Protein AF-T1CF11-F1 (afdb_monomer)

Sequence (143 aa):
MQYLKLYKTSPKNGLAIFCGNISNEQSKPDVELFSMEPPEPIKVNIYRCDSTFLLEPIERMMETTDKYGIVIMDGSDATVGVLAGSQFIVDKKLRSFAHQKVHKGGQSAARYDRAREESIDDYYKAVAEAINDLFIKHEFKLK

Structure (mmCIF, N/CA/C/O backbone):
data_AF-T1CF11-F1
#
_entry.id   AF-T1CF11-F1
#
loop_
_atom_site.group_PDB
_atom_site.id
_atom_site.type_symbol
_atom_site.label_atom_id
_atom_site.label_alt_id
_atom_site.label_comp_id
_atom_site.label_asym_id
_atom_site.label_entity_id
_atom_site.label_seq_id
_atom_site.pdbx_PDB_ins_code
_atom_site.Cartn_x
_atom_site.Cartn_y
_atom_site.Cartn_z
_atom_site.occupancy
_atom_site.B_iso_or_equiv
_atom_site.auth_seq_id
_atom_site.auth_comp_id
_atom_site.auth_asym_id
_atom_site.auth_atom_id
_atom_site.pdbx_PDB_model_num
ATOM 1 N N . MET A 1 1 ? -18.858 12.781 27.966 1.00 52.09 1 MET A N 1
ATOM 2 C CA . MET A 1 1 ? -17.964 13.810 27.366 1.00 52.09 1 MET A CA 1
ATOM 3 C C . MET A 1 1 ? -16.633 14.026 28.104 1.00 52.09 1 MET A C 1
ATOM 5 O O . MET A 1 1 ? -15.812 14.790 27.614 1.00 52.09 1 MET A O 1
ATOM 9 N N . GLN A 1 2 ? -16.363 13.380 29.247 1.00 69.31 2 GLN A N 1
ATOM 10 C CA . GLN A 1 2 ? -15.106 13.591 29.989 1.00 69.31 2 GLN A CA 1
ATOM 11 C C . GLN A 1 2 ? -13.944 12.717 29.478 1.00 69.31 2 GLN A C 1
ATOM 13 O O . GLN A 1 2 ? -12.797 13.134 29.559 1.00 69.31 2 GLN A O 1
ATOM 18 N N . TYR A 1 3 ? -14.248 11.565 28.873 1.00 74.50 3 TYR A N 1
ATOM 19 C CA . TYR A 1 3 ? -13.261 10.582 28.414 1.00 74.50 3 TYR A CA 1
ATOM 20 C C . TYR A 1 3 ? -12.299 11.101 27.333 1.00 74.50 3 TYR A C 1
ATOM 22 O O . TYR A 1 3 ? -11.091 10.942 27.448 1.00 74.50 3 TYR A O 1
ATOM 30 N N . LEU A 1 4 ? -12.805 11.821 26.325 1.00 77.62 4 LEU A N 1
ATOM 31 C CA . LEU A 1 4 ? -11.964 12.415 25.276 1.00 77.62 4 LEU A CA 1
ATOM 32 C C . LEU A 1 4 ? -10.962 13.447 25.816 1.00 77.62 4 LEU A C 1
ATOM 34 O O . LEU A 1 4 ? -9.955 13.699 25.167 1.00 77.62 4 LEU A O 1
ATOM 38 N N . LYS A 1 5 ? -11.184 14.006 27.017 1.00 78.94 5 LYS A N 1
ATOM 39 C CA . LYS A 1 5 ? -10.220 14.919 27.656 1.00 78.94 5 LYS A CA 1
ATOM 40 C C . LYS A 1 5 ? -8.925 14.214 28.075 1.00 78.94 5 LYS A C 1
ATOM 42 O O . LYS A 1 5 ? -7.935 14.897 28.323 1.00 78.94 5 LYS A O 1
ATOM 47 N N . LEU A 1 6 ? -8.925 12.880 28.156 1.00 81.19 6 LEU A N 1
ATOM 48 C CA . LEU A 1 6 ? -7.718 12.080 28.386 1.00 81.19 6 LEU A CA 1
ATOM 49 C C . LEU A 1 6 ? -6.775 12.124 27.172 1.00 81.19 6 LEU A C 1
ATOM 51 O O . LEU A 1 6 ? -5.561 12.019 27.336 1.00 81.19 6 LEU A O 1
ATOM 55 N N . TYR A 1 7 ? -7.312 12.357 25.971 1.00 81.00 7 TYR A N 1
ATOM 56 C CA . TYR A 1 7 ? -6.545 12.468 24.733 1.00 81.00 7 TYR A CA 1
ATOM 57 C C . TYR A 1 7 ? -6.331 13.941 24.375 1.00 81.00 7 TYR A C 1
ATOM 59 O O . TYR A 1 7 ? -7.199 14.596 23.803 1.00 81.00 7 TYR A O 1
ATOM 67 N N . LYS A 1 8 ? -5.148 14.479 24.702 1.00 81.69 8 LYS A N 1
ATOM 68 C CA . LYS A 1 8 ? -4.754 15.848 24.302 1.00 81.69 8 LYS A CA 1
ATOM 69 C C . LYS A 1 8 ? -4.594 15.989 22.784 1.00 81.69 8 LYS A C 1
ATOM 71 O O . LYS A 1 8 ? -4.817 17.065 22.239 1.00 81.69 8 LYS A O 1
ATOM 76 N N . THR A 1 9 ? -4.217 14.900 22.125 1.00 85.31 9 THR A N 1
ATOM 77 C CA . THR A 1 9 ? -4.033 14.765 20.679 1.00 85.31 9 THR A CA 1
ATOM 78 C C . THR A 1 9 ? -4.451 13.362 20.255 1.00 85.31 9 THR A C 1
ATOM 80 O O . THR A 1 9 ? -4.422 12.430 21.062 1.00 85.31 9 THR A O 1
ATOM 83 N N . SER A 1 10 ? -4.858 13.208 18.993 1.00 83.25 10 SER A N 1
ATOM 84 C CA . SER A 1 10 ? -5.145 11.881 18.438 1.00 83.25 10 SER A CA 1
ATOM 85 C C . SER A 1 10 ? -3.862 11.035 18.395 1.00 83.25 10 SER A C 1
ATOM 87 O O . SER A 1 10 ? -2.809 11.586 18.057 1.00 83.25 10 SER A O 1
ATOM 89 N N . PRO A 1 11 ? -3.928 9.733 18.728 1.00 90.31 11 PRO A N 1
ATOM 90 C CA . PRO A 1 11 ? -2.803 8.814 18.567 1.00 90.31 11 PRO A CA 1
ATOM 91 C C . PRO A 1 11 ? -2.350 8.698 17.105 1.00 90.31 11 PRO A C 1
ATOM 93 O O . PRO A 1 11 ? -3.043 9.151 16.189 1.00 90.31 11 PRO A O 1
ATOM 96 N N . LYS A 1 12 ? -1.188 8.077 16.873 1.00 89.38 12 LYS A N 1
ATOM 97 C CA . LYS A 1 12 ? -0.535 8.041 15.554 1.00 89.38 12 LYS A CA 1
ATOM 98 C C . LYS A 1 12 ? -1.391 7.317 14.514 1.00 89.38 12 LYS A C 1
ATOM 100 O O . LYS A 1 12 ? -1.456 7.764 13.371 1.00 89.38 12 LYS A O 1
ATOM 105 N N . ASN A 1 13 ? -2.054 6.236 14.918 1.00 89.56 13 ASN A N 1
ATOM 106 C CA . ASN A 1 13 ? -2.890 5.428 14.031 1.00 89.56 13 ASN A CA 1
ATOM 107 C C . ASN A 1 13 ? -4.381 5.827 14.060 1.00 89.56 13 ASN A C 1
ATOM 109 O O . ASN A 1 13 ? -5.200 5.227 13.364 1.00 89.56 13 ASN A O 1
ATOM 113 N N . GLY A 1 14 ? -4.741 6.853 14.836 1.00 90.94 14 GLY A N 1
ATOM 114 C CA . GLY A 1 14 ? -6.124 7.258 15.085 1.00 90.94 14 GLY A CA 1
ATOM 115 C C . GLY A 1 14 ? -6.674 6.719 16.409 1.00 90.94 14 GLY A C 1
ATOM 116 O O . GLY A 1 14 ? -5.931 6.236 17.261 1.00 90.94 14 GLY A O 1
ATOM 117 N N . LEU A 1 15 ? -7.986 6.848 16.610 1.00 91.75 15 LEU A N 1
ATOM 118 C CA . LEU A 1 15 ? -8.661 6.462 17.851 1.00 91.75 15 LEU A CA 1
ATOM 119 C C . LEU A 1 15 ? -9.993 5.779 17.535 1.00 91.75 15 LEU A C 1
ATOM 121 O O . LEU A 1 15 ? -10.854 6.380 16.895 1.00 91.75 15 LEU A O 1
ATOM 125 N N . ALA A 1 16 ? -10.170 4.548 18.013 1.00 92.38 16 ALA A N 1
ATOM 126 C CA . ALA A 1 16 ? -11.445 3.840 17.979 1.00 92.38 16 ALA A CA 1
ATOM 127 C C . ALA A 1 16 ? -12.121 3.938 19.352 1.00 92.38 16 ALA A C 1
ATOM 129 O O . ALA A 1 16 ? -11.465 3.744 20.377 1.00 92.38 16 ALA A O 1
ATOM 130 N N . ILE A 1 17 ? -13.418 4.255 19.374 1.00 92.50 17 ILE A N 1
ATOM 131 C CA . ILE A 1 17 ? -14.214 4.378 20.602 1.00 92.50 17 ILE A CA 1
ATOM 132 C C . ILE A 1 17 ? -15.517 3.604 20.426 1.00 92.50 17 ILE A C 1
ATOM 134 O O . ILE A 1 17 ? -16.261 3.845 19.477 1.00 92.50 17 ILE A O 1
ATOM 138 N N . PHE A 1 18 ? -15.813 2.737 21.387 1.00 93.50 18 PHE A N 1
ATOM 139 C CA . PHE A 1 18 ? -17.057 1.988 21.499 1.00 93.50 18 PHE A CA 1
ATOM 140 C C . PHE A 1 18 ? -17.726 2.381 22.812 1.00 93.50 18 PHE A C 1
ATOM 142 O O . PHE A 1 18 ? -17.091 2.346 23.861 1.00 93.50 18 PHE A O 1
ATOM 149 N N . CYS A 1 19 ? -18.982 2.813 22.765 1.00 92.75 19 CYS A N 1
ATOM 150 C CA . CYS A 1 19 ? -19.711 3.266 23.947 1.00 92.75 19 CYS A CA 1
ATOM 151 C C . CYS A 1 19 ? -21.166 2.829 23.833 1.00 92.75 19 CYS A C 1
ATOM 153 O O . CYS A 1 19 ? -21.805 3.097 22.813 1.00 92.75 19 CYS A O 1
ATOM 155 N N . GLY A 1 20 ? -21.685 2.166 24.860 1.00 91.75 20 GLY A N 1
ATOM 156 C CA . GLY A 1 20 ? -23.053 1.666 24.845 1.00 91.75 20 GLY A CA 1
ATOM 157 C C . GLY A 1 20 ? -23.446 0.984 26.147 1.00 91.75 20 GLY A C 1
ATOM 158 O O . GLY A 1 20 ? -22.600 0.675 26.981 1.00 91.75 20 GLY A O 1
ATOM 159 N N . ASN A 1 21 ? -24.749 0.764 26.311 1.00 90.88 21 ASN A N 1
ATOM 160 C CA . ASN A 1 21 ? -25.270 -0.079 27.380 1.00 90.88 21 ASN A CA 1
ATOM 161 C C . ASN A 1 21 ? -25.104 -1.547 26.969 1.00 90.88 21 ASN A C 1
ATOM 163 O O . ASN A 1 21 ? -25.735 -1.974 26.004 1.00 90.88 21 ASN A O 1
ATOM 167 N N . ILE A 1 22 ? -24.260 -2.288 27.681 1.00 89.50 22 ILE A N 1
ATOM 168 C CA . ILE A 1 22 ? -23.996 -3.712 27.435 1.00 89.50 22 ILE A CA 1
ATOM 169 C C . ILE A 1 22 ? -24.845 -4.629 28.326 1.00 89.50 22 ILE A C 1
ATOM 171 O O . ILE A 1 22 ? -24.729 -5.851 28.245 1.00 89.50 22 ILE A O 1
ATOM 175 N N . SER A 1 23 ? -25.702 -4.056 29.177 1.00 89.12 23 SER A N 1
ATOM 176 C CA . SER A 1 23 ? -26.572 -4.836 30.049 1.00 89.12 23 SER A CA 1
ATOM 177 C C . SER A 1 23 ? -27.617 -5.617 29.260 1.00 89.12 23 SER A C 1
ATOM 179 O O . SER A 1 23 ? -28.342 -5.068 28.429 1.00 89.12 23 SER A O 1
ATOM 181 N N . ASN A 1 24 ? -27.766 -6.893 29.614 1.00 82.69 24 ASN A N 1
ATOM 182 C CA . ASN A 1 24 ? -28.855 -7.742 29.133 1.00 82.69 24 ASN A CA 1
ATOM 183 C C . ASN A 1 24 ? -30.197 -7.427 29.830 1.00 82.69 24 ASN A C 1
ATOM 185 O O . ASN A 1 24 ? -31.250 -7.869 29.371 1.00 82.69 24 ASN A O 1
ATOM 189 N N . GLU A 1 25 ? -30.180 -6.672 30.937 1.00 87.19 25 GLU A N 1
ATOM 190 C CA . GLU A 1 25 ? -31.363 -6.304 31.721 1.00 87.19 25 GLU A CA 1
ATOM 191 C C . GLU A 1 25 ? -31.725 -4.826 31.501 1.00 87.19 25 GLU A C 1
ATOM 193 O O . GLU A 1 25 ? -30.999 -3.925 31.920 1.00 87.19 25 GLU A O 1
ATOM 198 N N . GLN A 1 26 ? -32.908 -4.540 30.940 1.00 74.75 26 GLN A N 1
ATOM 199 C CA . GLN A 1 26 ? -33.368 -3.151 30.744 1.00 74.75 26 GLN A CA 1
ATOM 200 C C . GLN A 1 26 ? -33.465 -2.345 32.050 1.00 74.75 26 GLN A C 1
ATOM 202 O O . GLN A 1 26 ? -33.323 -1.125 32.035 1.00 74.75 26 GLN A O 1
ATOM 207 N N . SER A 1 27 ? -33.704 -3.010 33.184 1.00 83.00 27 SER A N 1
ATOM 208 C CA . SER A 1 27 ? -33.859 -2.354 34.487 1.00 83.00 27 SER A CA 1
ATOM 209 C C . SER A 1 27 ? -32.537 -1.995 35.170 1.00 83.00 27 SER A C 1
ATOM 211 O O . SER A 1 27 ? -32.556 -1.252 36.150 1.00 83.00 27 SER A O 1
ATOM 213 N N . LYS A 1 28 ? -31.400 -2.497 34.677 1.00 89.19 28 LYS A N 1
ATOM 214 C CA . LYS A 1 28 ? -30.072 -2.195 35.219 1.00 89.19 28 LYS A CA 1
ATOM 215 C C . LYS A 1 28 ? -29.151 -1.763 34.084 1.00 89.19 28 LYS A C 1
ATOM 217 O O . LYS A 1 28 ? -28.541 -2.625 33.460 1.00 89.19 28 LYS A O 1
ATOM 222 N N . PRO A 1 29 ? -29.066 -0.461 33.777 1.00 86.25 29 PRO A N 1
ATOM 223 C CA . PRO A 1 29 ? -28.147 0.013 32.755 1.00 86.25 29 PRO A CA 1
ATOM 224 C C . PRO A 1 29 ? -26.699 -0.246 33.184 1.00 86.25 29 PRO A C 1
ATOM 226 O O . PRO A 1 29 ? -26.311 0.111 34.295 1.00 86.25 29 PRO A O 1
ATOM 229 N N . ASP A 1 30 ? -25.920 -0.830 32.280 1.00 89.38 30 ASP A N 1
ATOM 230 C CA . ASP A 1 30 ? -24.482 -1.049 32.418 1.00 89.38 30 ASP A CA 1
ATOM 231 C C . ASP A 1 30 ? -23.791 -0.404 31.217 1.00 89.38 30 ASP A C 1
ATOM 233 O O . ASP A 1 30 ? -23.699 -0.984 30.134 1.00 89.38 30 ASP A O 1
ATOM 237 N N . VAL A 1 31 ? -23.451 0.876 31.362 1.00 89.94 31 VAL A N 1
ATOM 238 C CA . VAL A 1 31 ? -22.885 1.676 30.273 1.00 89.94 31 VAL A CA 1
ATOM 239 C C . VAL A 1 31 ? -21.374 1.621 30.357 1.00 89.94 31 VAL A C 1
ATOM 241 O O . VAL A 1 31 ? -20.779 2.223 31.249 1.00 89.94 31 VAL A O 1
ATOM 244 N N . GLU A 1 32 ? -20.775 0.977 29.366 1.00 90.38 32 GLU A N 1
ATOM 245 C CA . GLU A 1 32 ? -19.333 0.832 29.251 1.00 90.38 32 GLU A CA 1
ATOM 246 C C . GLU A 1 32 ? -18.786 1.644 28.079 1.00 90.38 32 GLU A C 1
ATOM 248 O O . GLU A 1 32 ? -19.464 1.895 27.071 1.00 90.38 32 GLU A O 1
ATOM 253 N N . LEU A 1 33 ? -17.531 2.066 28.223 1.00 91.06 33 LEU A N 1
ATOM 254 C CA . LEU A 1 33 ? -16.786 2.757 27.181 1.00 91.06 33 LEU A CA 1
ATOM 255 C C . LEU A 1 33 ? -15.424 2.096 27.002 1.00 91.06 33 LEU A C 1
ATOM 257 O O . LEU A 1 33 ? -14.577 2.123 27.891 1.00 91.06 33 LEU A O 1
ATOM 261 N N . PHE A 1 34 ? -15.190 1.600 25.795 1.00 91.00 34 PHE A N 1
ATOM 262 C CA . PHE A 1 34 ? -13.920 1.042 25.365 1.00 91.00 34 PHE A CA 1
ATOM 263 C C . PHE A 1 34 ? -13.264 1.974 24.353 1.00 91.00 34 PHE A C 1
ATOM 265 O O . PHE A 1 34 ? -13.927 2.564 23.497 1.00 91.00 34 PHE A O 1
ATOM 272 N N . SER A 1 35 ? -11.943 2.091 24.414 1.00 91.25 35 SER A N 1
ATOM 273 C CA . SER A 1 35 ? -11.185 2.765 23.367 1.00 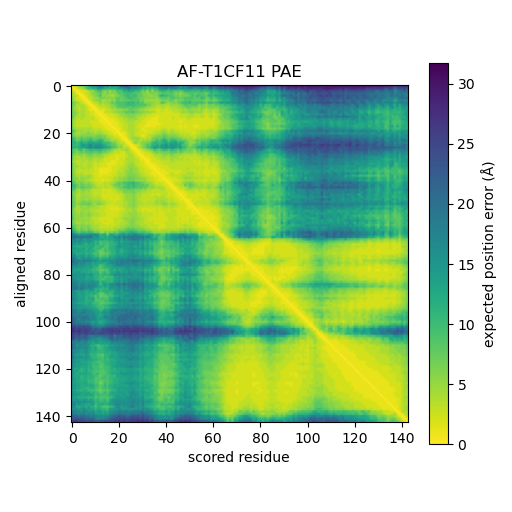91.25 35 SER A CA 1
ATOM 274 C C . SER A 1 35 ? -9.854 2.086 23.126 1.00 91.25 35 SER A C 1
ATOM 276 O O . SER A 1 35 ? -9.232 1.599 24.069 1.00 91.25 35 SER A O 1
ATOM 278 N N . MET A 1 36 ? -9.377 2.152 21.892 1.00 90.69 36 MET A N 1
ATOM 279 C CA . MET A 1 36 ? -8.066 1.636 21.520 1.00 90.69 36 MET A CA 1
ATOM 280 C C . MET A 1 36 ? -7.435 2.471 20.408 1.00 90.69 36 MET A C 1
ATOM 282 O O . MET A 1 36 ? -8.135 3.092 19.603 1.00 90.69 36 MET A O 1
ATOM 286 N N . GLU A 1 37 ? -6.105 2.459 20.358 1.00 91.25 37 GLU A N 1
ATOM 287 C CA . GLU A 1 37 ? -5.372 2.861 19.161 1.00 91.25 37 GLU A CA 1
ATOM 288 C C . GLU A 1 37 ? -5.394 1.687 18.160 1.00 91.25 37 GLU A C 1
ATOM 290 O O . GLU A 1 37 ? -5.041 0.566 18.538 1.00 91.25 37 GLU A O 1
ATOM 295 N N . PRO A 1 38 ? -5.843 1.896 16.910 1.00 90.06 38 PRO A N 1
ATOM 296 C CA . PRO A 1 38 ? -5.879 0.851 15.889 1.00 90.06 38 PRO A CA 1
ATOM 297 C C . PRO A 1 38 ? -4.477 0.321 15.521 1.00 90.06 38 PRO A C 1
ATOM 299 O O . PRO A 1 38 ? -3.501 1.077 15.593 1.00 90.06 38 PRO A O 1
ATOM 302 N N . PRO A 1 39 ? -4.358 -0.940 15.054 1.00 85.75 39 PRO A N 1
ATOM 303 C CA . PRO A 1 39 ? -3.077 -1.503 14.613 1.00 85.75 39 PRO A CA 1
ATOM 304 C C . PRO A 1 39 ? -2.457 -0.743 13.433 1.00 85.75 39 PRO A C 1
ATOM 306 O O . PRO A 1 39 ? -1.239 -0.572 13.373 1.00 85.75 39 PRO A O 1
ATOM 309 N N . GLU A 1 40 ? -3.301 -0.245 12.527 1.00 84.69 40 GLU A N 1
ATOM 310 C CA . GLU A 1 40 ? -2.909 0.489 11.325 1.00 84.69 40 GLU A CA 1
ATOM 311 C C . GLU A 1 40 ? -3.574 1.875 11.264 1.00 84.69 40 GLU A C 1
ATOM 313 O O . GLU A 1 40 ? -4.670 2.053 11.802 1.00 84.69 40 GLU A O 1
ATOM 318 N N . PRO A 1 41 ? -2.962 2.874 10.596 1.00 87.19 41 PRO A N 1
ATOM 319 C CA . PRO A 1 41 ? -3.546 4.205 10.470 1.00 87.19 41 PRO A CA 1
ATOM 320 C C . PRO A 1 41 ? -4.926 4.208 9.800 1.00 87.19 41 PRO A C 1
ATOM 322 O O . PRO A 1 41 ? -5.069 3.883 8.617 1.00 87.19 41 PRO A O 1
ATOM 325 N N . ILE A 1 42 ? -5.942 4.667 10.534 1.00 85.31 42 ILE A N 1
ATOM 326 C CA . ILE A 1 42 ? -7.287 4.871 9.992 1.00 85.31 42 ILE A CA 1
ATOM 327 C C . ILE A 1 42 ? -7.285 6.039 8.993 1.00 85.31 42 ILE A C 1
ATOM 329 O O . ILE A 1 42 ? -6.826 7.139 9.294 1.00 85.31 42 ILE A O 1
ATOM 333 N N . LYS A 1 43 ? -7.867 5.817 7.807 1.00 82.75 43 LYS A N 1
ATOM 334 C CA . LYS A 1 43 ? -8.055 6.847 6.762 1.00 82.75 43 LYS A CA 1
ATOM 335 C C . LYS A 1 43 ? -9.469 7.433 6.708 1.00 82.75 43 LYS A C 1
ATOM 337 O O . LYS A 1 43 ? -9.701 8.392 5.978 1.00 82.75 43 LYS A O 1
ATOM 342 N N . VAL A 1 44 ? -10.421 6.836 7.426 1.00 82.06 44 VAL A N 1
ATOM 343 C CA . VAL A 1 44 ? -11.855 7.147 7.333 1.00 82.06 44 VAL A CA 1
ATOM 344 C C . VAL A 1 44 ? -12.449 7.449 8.704 1.00 82.06 44 VAL A C 1
ATOM 346 O O . VAL A 1 44 ? -12.182 6.746 9.670 1.00 82.06 44 VAL A O 1
ATOM 349 N N . ASN A 1 45 ? -13.300 8.470 8.788 1.00 88.88 45 ASN A N 1
ATOM 350 C CA . ASN A 1 45 ? -14.041 8.777 10.010 1.00 88.88 45 ASN A CA 1
ATOM 351 C C . ASN A 1 45 ? -15.403 8.081 9.961 1.00 88.88 45 ASN A C 1
ATOM 353 O O . ASN A 1 45 ? -16.219 8.389 9.093 1.00 88.88 45 ASN A O 1
ATOM 357 N N . ILE A 1 46 ? -15.649 7.155 10.888 1.00 90.62 46 ILE A N 1
ATOM 358 C CA . ILE A 1 46 ? -16.901 6.396 10.976 1.00 90.62 46 ILE A CA 1
ATOM 359 C C . ILE A 1 46 ? -17.588 6.734 12.299 1.00 90.62 46 ILE A C 1
ATOM 361 O O . ILE A 1 46 ? -16.979 6.652 13.362 1.00 90.62 46 ILE A O 1
ATOM 365 N N . TYR A 1 47 ? -18.872 7.084 12.232 1.00 92.56 47 TYR A N 1
ATOM 366 C CA . TYR A 1 47 ? -19.749 7.206 13.393 1.00 92.56 47 TYR A CA 1
ATOM 367 C C . TYR A 1 47 ? -21.000 6.367 13.144 1.00 92.56 47 TYR A C 1
ATOM 369 O O . TYR A 1 47 ? -21.702 6.584 12.156 1.00 92.56 47 TYR A O 1
ATOM 377 N N . ARG A 1 48 ? -21.265 5.391 14.018 1.00 91.75 48 ARG A N 1
ATOM 378 C CA . ARG A 1 48 ? -22.411 4.487 13.898 1.00 91.75 48 ARG A CA 1
ATOM 379 C C . ARG A 1 48 ? -23.001 4.198 15.274 1.00 91.75 48 ARG A C 1
ATOM 381 O O . ARG A 1 48 ? -22.269 3.871 16.201 1.00 91.75 48 ARG A O 1
ATOM 388 N N . CYS A 1 49 ? -24.320 4.326 15.375 1.00 93.00 49 CYS A N 1
ATOM 389 C CA . CYS A 1 49 ? -25.105 3.905 16.529 1.00 93.00 49 CYS A CA 1
ATOM 390 C C . CYS A 1 49 ? -25.963 2.722 16.081 1.00 93.00 49 CYS A C 1
ATOM 392 O O . CYS A 1 49 ? -26.707 2.845 15.109 1.00 93.00 49 CYS A O 1
ATOM 394 N N . ASP A 1 50 ? -25.800 1.578 16.731 1.00 91.94 50 ASP A N 1
ATOM 395 C CA . ASP A 1 50 ? -26.482 0.334 16.382 1.00 91.94 50 ASP A CA 1
ATOM 396 C C . ASP A 1 50 ? -26.675 -0.507 17.655 1.00 91.94 50 ASP A C 1
ATOM 398 O O . ASP A 1 50 ? -26.131 -0.182 18.713 1.00 91.94 50 ASP A O 1
ATOM 402 N N . SER A 1 51 ? -27.448 -1.585 17.551 1.00 89.81 51 SER A N 1
ATOM 403 C CA . SER A 1 51 ? -27.651 -2.559 18.634 1.00 89.81 51 SER A CA 1
ATOM 404 C C . SER A 1 51 ? -26.377 -3.331 19.004 1.00 89.81 51 SER A C 1
ATOM 406 O O . SER A 1 51 ? -26.265 -3.841 20.115 1.00 89.81 51 SER A O 1
ATOM 408 N N . THR A 1 52 ? -25.405 -3.386 18.090 1.00 90.94 52 THR A N 1
ATOM 409 C CA . THR A 1 52 ? -24.104 -4.039 18.268 1.00 90.94 52 THR A CA 1
ATOM 410 C C . THR A 1 52 ? -22.968 -3.113 17.852 1.00 90.94 52 THR A C 1
ATOM 412 O O . THR A 1 52 ? -23.119 -2.289 16.948 1.00 90.94 52 THR A O 1
ATOM 415 N N . PHE A 1 53 ? -21.790 -3.277 18.452 1.00 93.50 53 PHE A N 1
ATOM 416 C CA . PHE A 1 53 ? -20.609 -2.520 18.041 1.00 93.50 53 PHE A CA 1
ATOM 417 C C . PHE A 1 53 ? -20.108 -2.942 16.654 1.00 93.50 53 PHE A C 1
ATOM 419 O O . PHE A 1 53 ? -20.074 -4.123 16.315 1.00 93.50 53 PHE A O 1
ATOM 426 N N . LEU A 1 54 ? -19.689 -1.962 15.852 1.00 92.25 54 LEU A N 1
ATOM 427 C CA . LEU A 1 54 ? -19.094 -2.189 14.536 1.00 92.25 54 LEU A CA 1
ATOM 428 C C . LEU A 1 54 ? -17.606 -2.546 14.688 1.00 92.25 54 LEU A C 1
ATOM 430 O O . LEU A 1 54 ? -16.762 -1.652 14.724 1.00 92.25 54 LEU A O 1
ATOM 434 N N . LEU A 1 55 ? -17.292 -3.838 14.780 1.00 91.69 55 LEU A N 1
ATOM 435 C CA . LEU A 1 55 ? -15.916 -4.330 14.967 1.00 91.69 55 LEU A CA 1
ATOM 436 C C . LEU A 1 55 ? -15.176 -4.608 13.649 1.00 91.69 55 LEU A C 1
ATOM 438 O O . LEU A 1 55 ? -13.951 -4.512 13.600 1.00 91.69 55 LEU A O 1
ATOM 442 N N . GLU A 1 56 ? -15.924 -4.848 12.570 1.00 89.88 56 GLU A N 1
ATOM 443 C CA . GLU A 1 56 ? -15.421 -5.244 11.246 1.00 89.88 56 GLU A CA 1
ATOM 444 C C . GLU A 1 56 ? -14.212 -4.422 10.736 1.00 89.88 56 GLU A C 1
ATOM 446 O O . GLU A 1 56 ? -13.257 -5.029 10.246 1.00 89.88 56 GLU A O 1
ATOM 451 N N . PRO A 1 57 ? -14.167 -3.072 10.842 1.00 87.62 57 PRO A N 1
ATOM 452 C CA . PRO A 1 57 ? -13.018 -2.308 10.352 1.00 87.62 57 PRO A CA 1
ATOM 453 C C . PRO A 1 57 ? -11.713 -2.617 11.090 1.00 87.62 57 PRO A C 1
ATOM 455 O O . PRO A 1 57 ? -10.652 -2.575 10.476 1.00 87.62 57 PRO A O 1
ATOM 458 N N . ILE A 1 58 ? -11.788 -2.903 12.392 1.00 87.88 58 ILE A N 1
ATOM 459 C CA . ILE A 1 58 ? -10.618 -3.216 13.220 1.00 87.88 58 ILE A CA 1
ATOM 460 C C . ILE A 1 58 ? -10.212 -4.676 13.028 1.00 87.88 58 ILE A C 1
ATOM 462 O O . ILE A 1 58 ? -9.027 -4.961 12.890 1.00 87.88 58 ILE A O 1
ATOM 466 N N . GLU A 1 59 ? -11.181 -5.590 12.953 1.00 87.81 59 GLU A N 1
ATOM 467 C CA . GLU A 1 59 ? -10.918 -7.014 12.715 1.00 87.81 59 GLU A CA 1
ATOM 468 C C . GLU A 1 59 ? -10.175 -7.232 11.393 1.00 87.81 59 GLU A C 1
ATOM 470 O O . GLU A 1 59 ? -9.155 -7.918 11.373 1.00 87.81 59 GLU A O 1
ATOM 475 N N . ARG A 1 60 ? -10.583 -6.544 10.318 1.00 82.69 60 ARG A N 1
ATOM 476 C CA . ARG A 1 60 ? -9.876 -6.584 9.026 1.00 82.69 60 ARG A CA 1
ATOM 477 C C . ARG A 1 60 ? -8.423 -6.118 9.090 1.00 82.69 60 ARG A C 1
ATOM 479 O O . ARG A 1 60 ? -7.620 -6.570 8.285 1.00 82.69 60 ARG A O 1
ATOM 486 N N . MET A 1 61 ? -8.074 -5.221 10.014 1.00 81.69 61 MET A N 1
ATOM 487 C CA . MET A 1 61 ? -6.679 -4.790 10.205 1.00 81.69 61 MET A CA 1
ATOM 488 C C . MET A 1 61 ? -5.840 -5.847 10.927 1.00 81.69 61 MET A C 1
ATOM 490 O O . MET A 1 61 ? -4.616 -5.816 10.855 1.00 81.69 61 MET A O 1
ATOM 494 N N . MET A 1 62 ? -6.484 -6.751 11.667 1.00 78.75 62 MET A N 1
ATOM 495 C CA . MET A 1 62 ? -5.822 -7.839 12.387 1.00 78.75 62 MET A CA 1
ATOM 496 C C . MET A 1 62 ? -5.731 -9.122 11.557 1.00 78.75 62 MET A C 1
ATOM 498 O O . MET A 1 62 ? -4.954 -10.017 11.895 1.00 78.75 62 MET A O 1
ATOM 502 N N . GLU A 1 63 ? -6.506 -9.227 10.477 1.00 77.62 63 GLU A N 1
ATOM 503 C CA . GLU A 1 63 ? -6.405 -10.337 9.539 1.00 77.62 63 GLU A CA 1
ATOM 504 C C . GLU A 1 63 ? -5.017 -10.362 8.890 1.00 77.62 63 GLU A C 1
ATOM 506 O O . GLU A 1 63 ? -4.505 -9.360 8.387 1.00 77.62 63 GLU A O 1
ATOM 511 N N . THR A 1 64 ? -4.389 -11.541 8.896 1.00 64.81 64 THR A N 1
ATOM 512 C CA . THR A 1 64 ? -3.088 -11.729 8.252 1.00 64.81 64 THR A CA 1
ATOM 513 C C . THR A 1 64 ? -3.261 -11.537 6.759 1.00 64.81 64 THR A C 1
ATOM 515 O O . THR A 1 64 ? -3.798 -12.405 6.074 1.00 64.81 64 THR A O 1
ATOM 518 N N . THR A 1 65 ? -2.824 -10.387 6.257 1.00 67.44 65 THR A N 1
ATOM 519 C CA . THR A 1 65 ? -2.929 -10.123 4.834 1.00 67.44 65 THR A CA 1
ATOM 520 C C . THR A 1 65 ? -1.728 -10.690 4.106 1.00 67.44 65 THR A C 1
ATOM 522 O O . THR A 1 65 ? -0.577 -10.444 4.479 1.00 67.44 65 THR A O 1
ATOM 525 N N . ASP A 1 66 ? -2.002 -11.430 3.037 1.00 77.44 66 ASP A N 1
ATOM 526 C CA . ASP A 1 66 ? -0.968 -11.832 2.100 1.00 77.44 66 ASP A CA 1
ATOM 527 C C . ASP A 1 66 ? -0.255 -10.584 1.569 1.00 77.44 66 ASP A C 1
ATOM 529 O O . ASP A 1 66 ? -0.877 -9.589 1.176 1.00 77.44 66 ASP A O 1
ATOM 533 N N . LYS A 1 67 ? 1.075 -10.634 1.580 1.00 83.19 67 LYS A N 1
ATOM 534 C CA . LYS A 1 67 ? 1.908 -9.638 0.913 1.00 83.19 67 LYS A CA 1
ATOM 535 C C . LYS A 1 67 ? 2.111 -10.095 -0.522 1.00 83.19 67 LYS A C 1
ATOM 537 O O . LYS A 1 67 ? 2.397 -11.266 -0.759 1.00 83.19 67 LYS A O 1
ATOM 542 N N . TYR A 1 68 ? 2.023 -9.166 -1.462 1.00 88.12 68 TYR A N 1
ATOM 543 C CA . TYR A 1 68 ? 2.285 -9.412 -2.877 1.00 88.12 68 TYR A CA 1
ATOM 544 C C . TYR A 1 68 ? 3.368 -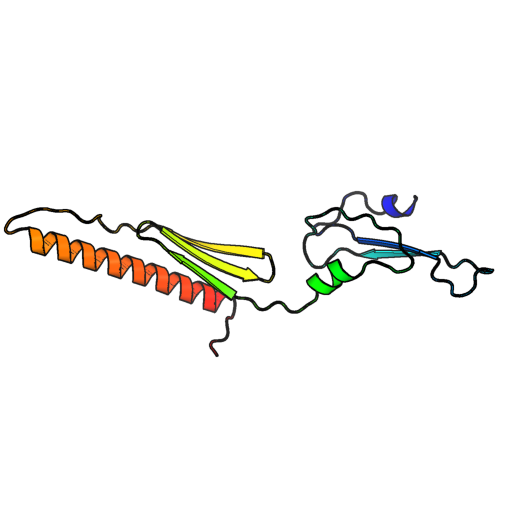8.460 -3.370 1.00 88.12 68 TYR A C 1
ATOM 546 O O . TYR A 1 68 ? 3.298 -7.257 -3.124 1.00 88.12 68 TYR A O 1
ATOM 554 N N . GLY A 1 69 ? 4.369 -8.985 -4.073 1.00 91.62 69 GLY A N 1
ATOM 555 C CA . GLY A 1 69 ? 5.302 -8.164 -4.837 1.00 91.62 69 GLY A CA 1
ATOM 556 C C . GLY A 1 69 ? 4.649 -7.751 -6.154 1.00 91.62 69 GLY A C 1
ATOM 557 O O . GLY A 1 69 ? 4.117 -8.597 -6.869 1.00 91.62 69 GLY A O 1
ATOM 558 N N . ILE A 1 70 ? 4.674 -6.461 -6.473 1.00 93.12 70 ILE A N 1
ATOM 559 C CA . ILE A 1 70 ? 4.135 -5.914 -7.719 1.00 93.12 70 ILE A CA 1
ATOM 560 C C . ILE A 1 70 ? 5.251 -5.193 -8.463 1.00 93.12 70 ILE A C 1
ATOM 562 O O . ILE A 1 70 ? 6.005 -4.403 -7.890 1.00 93.12 70 ILE A O 1
ATOM 566 N N . VAL A 1 71 ? 5.301 -5.444 -9.767 1.00 95.00 71 VAL A N 1
ATOM 567 C CA . VAL A 1 71 ? 6.186 -4.766 -10.707 1.00 95.00 71 VAL A CA 1
ATOM 568 C C . VAL A 1 71 ? 5.322 -4.151 -11.793 1.00 95.00 71 VAL A C 1
ATOM 570 O O . VAL A 1 71 ? 4.541 -4.841 -12.446 1.00 95.00 71 VAL A O 1
ATOM 573 N N . ILE A 1 72 ? 5.468 -2.846 -11.977 1.00 95.44 72 ILE A N 1
ATOM 574 C CA . ILE A 1 72 ? 4.888 -2.106 -13.093 1.00 95.44 72 ILE A CA 1
ATOM 575 C C . ILE A 1 72 ? 6.069 -1.628 -13.920 1.00 95.44 72 ILE A C 1
ATOM 577 O O . ILE A 1 72 ? 6.926 -0.933 -13.384 1.00 95.44 72 ILE A O 1
ATOM 581 N N . MET A 1 73 ? 6.143 -2.012 -15.190 1.00 94.19 73 MET A N 1
ATOM 582 C CA . MET A 1 73 ? 7.249 -1.626 -16.063 1.00 94.19 73 MET A CA 1
ATOM 583 C C . MET A 1 73 ? 6.753 -1.230 -17.446 1.00 94.19 73 MET A C 1
ATOM 585 O O . MET A 1 73 ? 5.852 -1.865 -17.997 1.00 94.19 73 MET A O 1
ATOM 589 N N . ASP A 1 74 ? 7.384 -0.209 -18.010 1.00 91.50 74 ASP A N 1
ATOM 590 C CA . ASP A 1 74 ? 7.274 0.161 -19.411 1.00 91.50 74 ASP A CA 1
ATOM 591 C C . ASP A 1 74 ? 8.675 0.331 -20.038 1.00 91.50 74 ASP A C 1
ATOM 593 O O . ASP A 1 74 ? 9.684 -0.113 -19.490 1.00 91.50 74 ASP A O 1
ATOM 597 N N . GLY A 1 75 ? 8.762 0.893 -21.248 1.00 87.06 75 GLY A N 1
ATOM 598 C CA . GLY A 1 75 ? 10.055 1.097 -21.916 1.00 87.06 75 GLY A CA 1
ATOM 599 C C . GLY A 1 75 ? 10.913 2.226 -21.326 1.00 87.06 75 GLY A C 1
ATOM 600 O O . GLY A 1 75 ? 12.077 2.362 -21.703 1.00 87.06 75 GLY A O 1
ATOM 601 N N . SER A 1 76 ? 10.340 3.050 -20.451 1.00 88.75 76 SER A N 1
ATOM 602 C CA . SER A 1 76 ? 10.891 4.292 -19.912 1.00 88.75 76 SER A CA 1
ATOM 603 C C . SER A 1 76 ? 11.143 4.241 -18.405 1.00 88.75 76 SER A C 1
ATOM 605 O O . SER A 1 76 ? 12.136 4.806 -17.943 1.00 88.75 76 SER A O 1
ATOM 607 N N .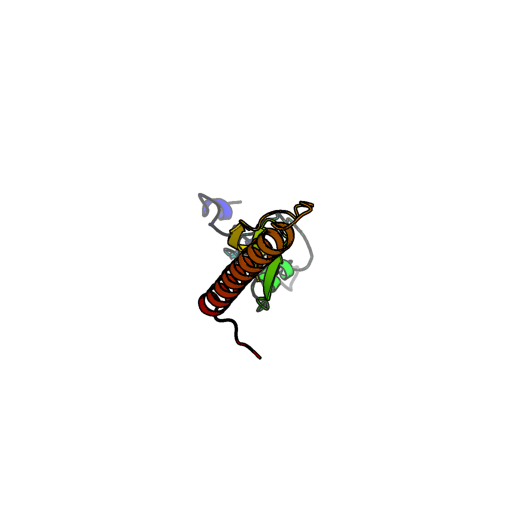 ASP A 1 77 ? 10.309 3.548 -17.635 1.00 94.56 77 ASP A N 1
ATOM 608 C CA . ASP A 1 77 ? 10.452 3.385 -16.200 1.00 94.56 77 ASP A CA 1
ATOM 609 C C . ASP A 1 77 ? 9.843 2.078 -15.669 1.00 94.56 77 ASP A C 1
ATOM 611 O O . ASP A 1 77 ? 9.067 1.376 -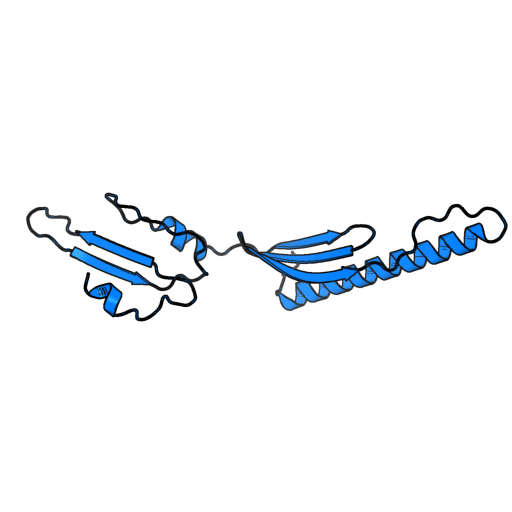16.314 1.00 94.56 77 ASP A O 1
ATOM 615 N N . ALA A 1 78 ? 10.304 1.692 -14.481 1.00 96.62 78 ALA A N 1
ATOM 616 C CA . ALA A 1 78 ? 9.735 0.599 -13.711 1.00 96.62 78 ALA A CA 1
ATOM 617 C C . ALA A 1 78 ? 9.557 1.021 -12.257 1.00 96.62 78 ALA A C 1
ATOM 619 O O . ALA A 1 78 ? 10.407 1.691 -11.670 1.00 96.62 78 ALA A O 1
ATOM 620 N N . THR A 1 79 ? 8.458 0.589 -11.655 1.00 96.88 79 THR A N 1
ATOM 621 C CA . THR A 1 79 ? 8.170 0.734 -10.233 1.00 96.88 79 THR A CA 1
ATOM 622 C C . THR A 1 79 ? 7.982 -0.647 -9.628 1.00 96.88 79 THR A C 1
ATOM 624 O O . THR A 1 79 ? 7.158 -1.434 -10.090 1.00 96.88 79 THR A O 1
ATOM 627 N N . VAL A 1 80 ? 8.745 -0.920 -8.575 1.00 96.19 80 VAL A N 1
ATOM 628 C CA . VAL A 1 80 ? 8.736 -2.179 -7.831 1.00 96.19 80 VAL A CA 1
ATOM 629 C C . VAL A 1 80 ? 8.279 -1.871 -6.405 1.00 96.19 80 VAL A C 1
ATOM 631 O O . VAL A 1 80 ? 8.750 -0.910 -5.786 1.00 96.19 80 VAL A O 1
ATOM 634 N N . GLY A 1 81 ? 7.313 -2.631 -5.894 1.00 95.25 81 GLY A N 1
ATOM 635 C CA . GLY A 1 81 ? 6.706 -2.368 -4.591 1.00 95.25 81 GLY A CA 1
ATOM 636 C C . GLY A 1 81 ? 5.926 -3.548 -4.025 1.00 95.25 81 GLY A C 1
ATOM 637 O O . GLY A 1 81 ? 5.759 -4.577 -4.677 1.00 95.25 81 GLY A O 1
ATOM 638 N N . VAL A 1 82 ? 5.452 -3.389 -2.792 1.00 93.31 82 VAL A N 1
ATOM 639 C CA . VAL A 1 82 ? 4.677 -4.400 -2.068 1.00 93.31 82 VAL A CA 1
ATOM 640 C C . VAL A 1 82 ? 3.245 -3.925 -1.885 1.00 93.31 82 VAL A C 1
ATOM 642 O O . VAL A 1 82 ? 3.003 -2.800 -1.452 1.00 93.31 82 VAL A O 1
ATOM 645 N N . LEU A 1 83 ? 2.294 -4.805 -2.173 1.00 88.62 83 LEU A N 1
ATOM 646 C CA . LEU A 1 83 ? 0.907 -4.671 -1.761 1.00 88.62 83 LEU A CA 1
ATOM 647 C C . LEU A 1 83 ? 0.693 -5.508 -0.497 1.00 88.62 83 LEU A C 1
ATOM 649 O O . LEU A 1 83 ? 0.812 -6.731 -0.537 1.00 88.62 83 LEU A O 1
ATOM 653 N N . ALA A 1 84 ? 0.401 -4.842 0.617 1.00 82.12 84 ALA A N 1
ATOM 654 C CA . ALA A 1 84 ? -0.010 -5.465 1.870 1.00 82.12 84 ALA A CA 1
ATOM 655 C C . ALA A 1 84 ? -1.450 -5.024 2.155 1.00 82.12 84 ALA A C 1
ATOM 657 O O . ALA A 1 84 ? -1.711 -3.856 2.453 1.00 82.12 84 ALA A O 1
ATOM 658 N N . GLY A 1 85 ? -2.398 -5.937 1.947 1.00 78.88 85 GLY A N 1
ATOM 659 C CA . GLY A 1 85 ? -3.826 -5.620 1.979 1.00 78.88 85 GLY A CA 1
ATOM 660 C C . GLY A 1 85 ? -4.217 -4.527 0.997 1.00 78.88 85 GLY A C 1
ATOM 661 O O . GLY A 1 85 ? -4.101 -4.711 -0.211 1.00 78.88 85 GLY A O 1
ATOM 662 N N . SER A 1 86 ? -4.700 -3.391 1.506 1.00 72.00 86 SER A N 1
ATOM 663 C CA . SER A 1 86 ? -5.086 -2.243 0.668 1.00 72.00 86 SER A CA 1
ATOM 664 C C . SER A 1 86 ? -3.957 -1.232 0.448 1.00 72.00 86 SER A C 1
ATOM 666 O O . SER A 1 86 ? -4.119 -0.271 -0.310 1.00 72.00 86 SER A O 1
ATOM 668 N N . GLN A 1 87 ? -2.816 -1.406 1.120 1.00 78.62 87 GLN A N 1
ATOM 669 C CA . GLN A 1 87 ? -1.714 -0.460 1.061 1.00 78.62 87 GLN A CA 1
ATOM 670 C C . GLN A 1 87 ? -0.665 -0.900 0.042 1.00 78.62 87 GLN A C 1
ATOM 672 O O . GLN A 1 87 ? -0.039 -1.949 0.179 1.00 78.62 87 GLN A O 1
ATOM 677 N N . P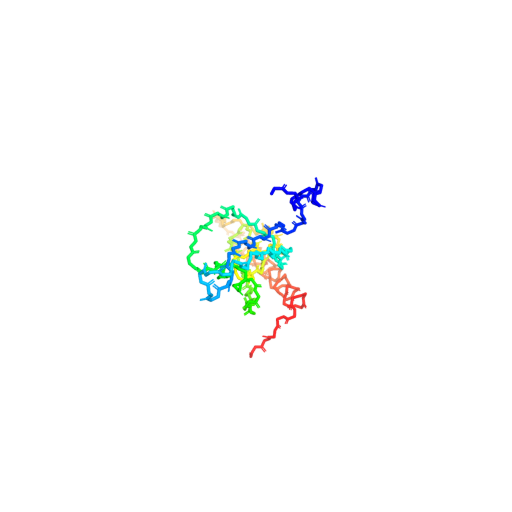HE A 1 88 ? -0.427 -0.039 -0.948 1.00 86.62 88 PHE A N 1
ATOM 678 C CA . PHE A 1 88 ? 0.696 -0.168 -1.867 1.00 86.62 88 PHE A CA 1
ATOM 679 C C . PHE A 1 88 ? 1.892 0.656 -1.373 1.00 86.62 88 PHE A C 1
ATOM 681 O O . PHE A 1 88 ? 1.786 1.872 -1.187 1.00 86.62 88 PHE A O 1
ATOM 688 N N . ILE A 1 89 ? 3.026 -0.006 -1.154 1.00 89.50 89 ILE A N 1
ATOM 689 C CA . ILE A 1 89 ? 4.280 0.584 -0.683 1.00 89.50 89 ILE A CA 1
ATOM 690 C C . ILE A 1 89 ? 5.299 0.485 -1.817 1.00 89.50 89 ILE A C 1
ATOM 692 O O . ILE A 1 89 ? 5.697 -0.608 -2.211 1.00 89.50 89 ILE A O 1
ATOM 696 N N . VAL A 1 90 ? 5.721 1.633 -2.347 1.00 93.94 90 VAL A N 1
ATOM 697 C CA . VAL A 1 90 ? 6.758 1.692 -3.386 1.00 93.94 90 VAL A CA 1
ATOM 698 C C . VAL A 1 90 ? 8.126 1.497 -2.744 1.00 93.94 90 VAL A C 1
ATOM 700 O O . VAL A 1 90 ? 8.486 2.261 -1.851 1.00 93.94 90 VAL A O 1
ATOM 703 N N . ASP A 1 91 ? 8.890 0.523 -3.235 1.00 93.69 91 ASP A N 1
ATOM 704 C CA . ASP A 1 91 ? 10.238 0.246 -2.740 1.00 93.69 91 ASP A CA 1
ATOM 705 C C . ASP A 1 91 ? 11.309 0.907 -3.614 1.00 93.69 91 ASP A C 1
ATOM 707 O O . ASP A 1 91 ? 12.171 1.634 -3.118 1.00 93.69 91 ASP A O 1
ATOM 711 N N . LYS A 1 92 ? 11.209 0.731 -4.938 1.00 94.50 92 LYS A N 1
ATOM 712 C CA . LYS A 1 92 ? 12.194 1.255 -5.891 1.00 94.50 92 LYS A CA 1
ATOM 713 C C . LYS A 1 92 ? 11.517 1.743 -7.166 1.00 94.50 92 LYS A C 1
ATOM 715 O O . LYS A 1 92 ? 10.588 1.121 -7.681 1.00 94.50 92 LYS A O 1
ATOM 720 N N . LYS A 1 93 ? 12.003 2.871 -7.683 1.00 95.81 93 LYS A N 1
ATOM 721 C CA . LYS A 1 93 ? 11.664 3.389 -9.013 1.00 95.81 93 LYS A CA 1
ATOM 722 C C . LYS A 1 93 ? 12.930 3.425 -9.851 1.00 95.81 93 LYS A C 1
ATOM 724 O O . LYS A 1 93 ? 13.943 3.967 -9.416 1.00 95.81 93 LYS A O 1
ATOM 729 N N . LEU A 1 94 ? 12.859 2.858 -11.041 1.00 95.19 94 LEU A N 1
ATOM 730 C CA . LEU A 1 94 ? 13.952 2.752 -11.994 1.00 95.19 94 LEU A CA 1
ATOM 731 C C . LEU A 1 94 ? 13.559 3.496 -13.261 1.00 95.19 94 LEU A C 1
ATOM 733 O O . LEU A 1 94 ? 12.409 3.427 -13.682 1.00 95.19 94 LEU A O 1
ATOM 737 N N . ARG A 1 95 ? 14.514 4.179 -13.885 1.00 93.19 95 ARG A N 1
ATOM 738 C CA . ARG A 1 95 ? 14.338 4.742 -15.224 1.00 93.19 95 ARG A CA 1
ATOM 739 C C . ARG A 1 95 ? 15.182 3.957 -16.210 1.00 93.19 95 ARG A C 1
ATOM 741 O O . ARG A 1 95 ? 16.335 3.642 -15.928 1.00 93.19 95 ARG A O 1
ATOM 748 N N . SER A 1 96 ? 14.591 3.666 -17.354 1.00 91.25 96 SER A N 1
ATOM 749 C CA . SER A 1 96 ? 15.275 3.111 -18.506 1.00 91.25 96 SER A CA 1
ATOM 750 C C . SER A 1 96 ? 16.089 4.205 -19.187 1.00 91.25 96 SER A C 1
ATOM 752 O O . SER A 1 96 ? 15.594 5.300 -19.461 1.00 91.25 96 SER A O 1
ATOM 754 N N . PHE A 1 97 ? 17.343 3.885 -19.487 1.00 86.25 97 PHE A N 1
ATOM 755 C CA . PHE A 1 97 ? 18.192 4.685 -20.370 1.00 86.25 97 PHE A CA 1
ATOM 756 C C . PHE A 1 97 ? 18.251 4.089 -21.784 1.00 86.25 97 PHE A C 1
ATOM 758 O O . PHE A 1 97 ? 19.074 4.507 -22.600 1.00 86.25 97 PHE A O 1
ATOM 765 N N . ALA A 1 98 ? 17.374 3.123 -22.084 1.00 86.88 98 ALA A N 1
ATOM 766 C CA . ALA A 1 98 ? 17.325 2.483 -23.384 1.00 86.88 98 ALA A CA 1
ATOM 767 C C . ALA A 1 98 ? 16.973 3.478 -24.486 1.00 86.88 98 ALA A C 1
ATOM 769 O O . ALA A 1 98 ? 16.020 4.256 -24.405 1.00 86.88 98 ALA A O 1
ATOM 770 N N . HIS A 1 99 ? 17.749 3.417 -25.564 1.00 81.25 99 HIS A N 1
ATOM 771 C CA . HIS A 1 99 ? 17.522 4.255 -26.725 1.00 81.25 99 HIS A CA 1
ATOM 772 C C . HIS A 1 99 ? 16.205 3.871 -27.410 1.00 81.25 99 HIS A C 1
ATOM 774 O O . HIS A 1 99 ? 15.883 2.692 -27.606 1.00 81.25 99 HIS A O 1
ATOM 780 N N . GLN A 1 100 ? 15.439 4.879 -27.829 1.00 83.62 100 GLN A N 1
ATOM 781 C CA . GLN A 1 100 ? 14.266 4.645 -28.664 1.00 83.62 100 GLN A CA 1
ATOM 782 C C . GLN A 1 100 ? 14.667 3.999 -29.990 1.00 83.62 100 GLN A C 1
ATOM 784 O O . GLN A 1 100 ? 15.803 4.115 -30.453 1.00 83.62 100 GLN A O 1
ATOM 789 N N . LYS A 1 101 ? 13.716 3.303 -30.617 1.00 86.12 101 LYS A N 1
ATOM 790 C CA . LYS A 1 101 ? 13.940 2.711 -31.934 1.00 86.12 101 LYS A CA 1
ATOM 791 C C . LYS A 1 101 ? 14.261 3.827 -32.927 1.00 86.12 101 LYS A C 1
ATOM 793 O O . LYS A 1 101 ? 13.441 4.714 -33.145 1.00 86.12 101 LYS A O 1
ATOM 798 N N . VAL A 1 102 ? 15.437 3.760 -33.544 1.00 83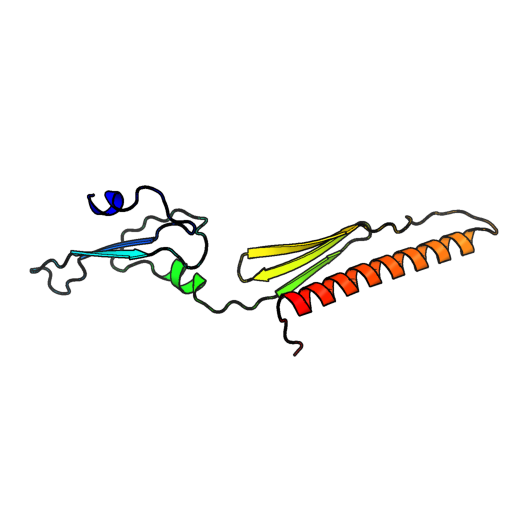.38 102 VAL A N 1
ATOM 799 C CA . VAL A 1 102 ? 15.849 4.722 -34.569 1.00 83.38 102 VAL A CA 1
ATOM 800 C C . VAL A 1 102 ? 15.838 4.030 -35.920 1.00 83.38 102 VAL A C 1
ATOM 802 O O . VAL A 1 102 ? 16.452 2.983 -36.092 1.00 83.38 102 VAL A O 1
ATOM 805 N N . HIS A 1 103 ? 15.167 4.623 -36.903 1.00 79.00 103 HIS A N 1
ATOM 806 C CA . HIS A 1 103 ? 15.171 4.104 -38.265 1.00 79.00 103 HIS A CA 1
ATOM 807 C C . HIS A 1 103 ? 16.305 4.760 -39.063 1.00 79.00 103 HIS A C 1
ATOM 809 O O . HIS A 1 103 ? 16.083 5.657 -39.873 1.00 79.00 103 HIS A O 1
ATOM 815 N N . LYS A 1 104 ? 17.554 4.372 -38.771 1.00 76.06 104 LYS A N 1
ATOM 816 C CA . LYS A 1 104 ? 18.709 4.771 -39.592 1.00 76.06 104 LYS A CA 1
ATOM 817 C C . LYS A 1 104 ? 19.003 3.674 -40.609 1.00 76.06 104 LYS A C 1
ATOM 819 O O . LYS A 1 104 ? 19.200 2.528 -40.228 1.00 76.06 104 LYS A O 1
ATOM 824 N N . GLY A 1 105 ? 19.028 4.029 -41.892 1.00 80.31 105 GLY A N 1
ATOM 825 C CA . GLY A 1 105 ? 19.461 3.133 -42.965 1.00 80.31 105 GLY A CA 1
ATOM 826 C C . GLY A 1 105 ? 20.986 3.079 -43.114 1.00 80.31 105 GLY A C 1
ATOM 827 O O . GLY A 1 105 ? 21.716 3.892 -42.545 1.00 80.31 105 GLY A O 1
ATOM 828 N N . GLY A 1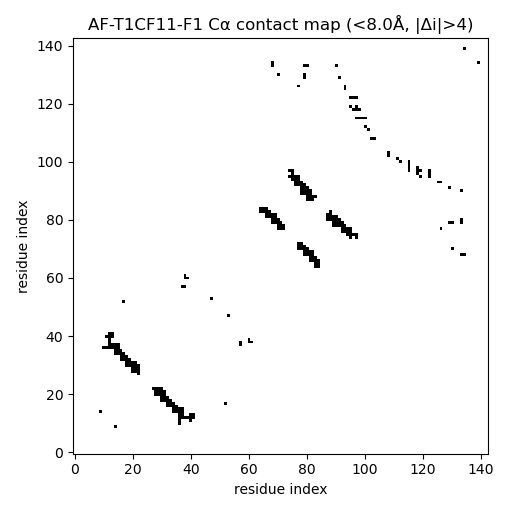 106 ? 21.467 2.137 -43.925 1.00 85.69 106 GLY A N 1
ATOM 829 C CA . GLY A 1 106 ? 22.882 2.011 -44.284 1.00 85.69 106 GLY A CA 1
ATOM 830 C C . GLY A 1 106 ? 23.704 1.134 -43.334 1.00 85.69 106 GLY A C 1
ATOM 831 O O . GLY A 1 106 ? 23.170 0.414 -42.496 1.00 85.69 106 GLY A O 1
ATOM 832 N N . GLN A 1 107 ? 25.031 1.185 -43.478 1.00 86.88 107 GLN A N 1
ATOM 833 C CA . GLN A 1 107 ? 25.969 0.259 -42.816 1.00 86.88 107 GLN A CA 1
ATOM 834 C C . GLN A 1 107 ? 25.955 0.332 -41.278 1.00 86.88 107 GLN A C 1
ATOM 836 O O . GLN A 1 107 ? 26.351 -0.614 -40.604 1.00 86.88 107 GLN A O 1
ATOM 841 N N . SER A 1 108 ? 25.496 1.446 -40.702 1.00 86.81 108 SER A N 1
ATOM 842 C CA . SER A 1 108 ? 25.440 1.632 -39.249 1.00 86.81 108 SER A CA 1
ATOM 843 C C . SER A 1 108 ? 24.154 1.112 -38.601 1.00 86.81 108 SER A C 1
ATOM 845 O O . SER A 1 108 ? 24.115 1.033 -37.374 1.00 86.81 108 SER A O 1
ATOM 847 N N . ALA A 1 109 ? 23.137 0.718 -39.380 1.00 88.12 109 ALA A N 1
ATOM 848 C CA . ALA A 1 109 ? 21.839 0.263 -38.871 1.00 88.12 109 ALA A CA 1
ATOM 849 C C . ALA A 1 109 ? 21.984 -0.874 -37.842 1.00 88.12 109 ALA A C 1
ATOM 851 O O . ALA A 1 109 ? 21.585 -0.726 -36.689 1.00 88.12 109 ALA A O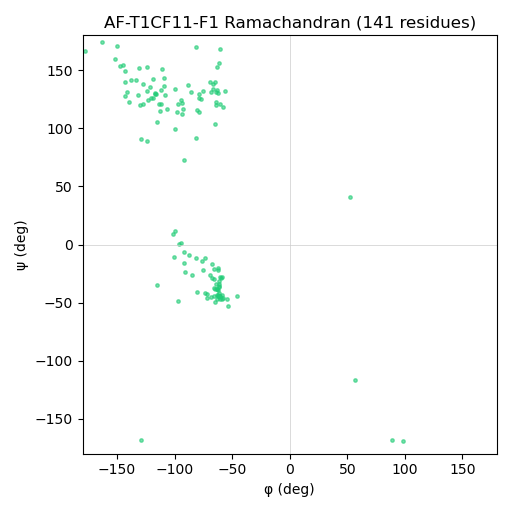 1
ATOM 852 N N . ALA A 1 110 ? 22.701 -1.941 -38.213 1.00 88.50 110 ALA A N 1
ATOM 853 C CA . ALA A 1 110 ? 22.921 -3.102 -37.349 1.00 88.50 110 ALA A CA 1
ATOM 854 C C . ALA A 1 110 ? 23.661 -2.768 -36.039 1.00 88.50 110 ALA A C 1
ATOM 856 O O . ALA A 1 110 ? 23.477 -3.444 -35.030 1.00 88.50 110 ALA A O 1
ATOM 857 N N . ARG A 1 111 ? 24.508 -1.727 -36.028 1.00 90.44 111 ARG A N 1
ATOM 858 C CA . ARG A 1 111 ? 25.194 -1.280 -34.806 1.00 90.44 111 ARG A CA 1
ATOM 859 C C . ARG A 1 111 ? 24.220 -0.602 -33.842 1.00 90.44 111 ARG A C 1
ATOM 861 O O . ARG A 1 111 ? 24.307 -0.842 -32.643 1.00 90.44 111 ARG A O 1
ATOM 868 N N . TYR A 1 112 ? 23.331 0.249 -34.353 1.00 88.81 112 TYR A N 1
ATOM 869 C CA . TYR A 1 112 ? 22.332 0.930 -33.527 1.00 88.81 112 TYR A CA 1
ATOM 870 C C . TYR A 1 112 ? 21.323 -0.052 -32.928 1.00 88.81 112 TYR A C 1
ATOM 872 O O . TYR A 1 112 ? 20.965 0.106 -31.764 1.00 88.81 112 TYR A O 1
ATOM 880 N N . ASP A 1 113 ? 20.928 -1.082 -33.682 1.00 88.88 113 ASP A N 1
ATOM 881 C CA . ASP A 1 113 ? 20.032 -2.126 -33.177 1.00 88.88 113 ASP A CA 1
ATOM 882 C C . ASP A 1 113 ? 20.672 -2.914 -32.025 1.00 88.88 113 ASP A C 1
ATOM 884 O O . ASP A 1 113 ? 20.064 -3.028 -30.963 1.00 88.88 113 ASP A O 1
ATOM 888 N N . ARG A 1 114 ? 21.936 -3.346 -32.167 1.00 90.88 114 ARG A N 1
ATOM 889 C CA . ARG A 1 114 ? 22.666 -4.034 -31.082 1.00 90.88 114 ARG A CA 1
ATOM 890 C C . ARG A 1 114 ? 22.822 -3.176 -29.831 1.00 90.88 114 ARG A C 1
ATOM 892 O O . ARG A 1 114 ? 22.542 -3.644 -28.737 1.00 90.88 114 ARG A O 1
ATOM 899 N N . ALA A 1 115 ? 23.233 -1.915 -29.988 1.00 90.50 115 ALA A N 1
ATOM 900 C CA . ALA A 1 115 ? 23.392 -1.003 -28.852 1.00 90.50 115 ALA A CA 1
ATOM 901 C C . ALA A 1 115 ? 22.062 -0.767 -28.114 1.00 90.50 115 ALA A C 1
ATOM 903 O O . ALA A 1 115 ? 22.034 -0.556 -26.902 1.00 90.50 115 ALA A O 1
ATOM 904 N N . ARG A 1 116 ? 20.944 -0.802 -28.846 1.00 89.69 116 ARG A N 1
ATOM 905 C CA . ARG A 1 116 ? 19.612 -0.721 -28.256 1.00 89.69 116 ARG A CA 1
ATOM 906 C C . ARG A 1 116 ? 19.251 -2.002 -27.507 1.00 89.69 116 ARG A C 1
ATOM 908 O O . ARG A 1 116 ? 18.746 -1.893 -26.398 1.00 89.69 116 ARG A O 1
ATOM 915 N N . GLU A 1 117 ? 19.482 -3.176 -28.092 1.00 91.50 117 GLU A N 1
ATOM 916 C CA . GLU A 1 117 ? 19.234 -4.467 -27.432 1.00 91.50 117 GLU A CA 1
ATOM 917 C C . GLU A 1 117 ? 20.033 -4.605 -26.134 1.00 91.50 117 GLU A C 1
ATOM 919 O O . GLU A 1 117 ? 19.448 -4.916 -25.102 1.00 91.50 117 GLU A O 1
ATOM 924 N N . GLU A 1 118 ? 21.325 -4.275 -26.161 1.00 93.31 118 GLU A N 1
ATOM 925 C CA . GLU A 1 118 ? 22.204 -4.285 -24.985 1.00 93.31 118 GLU A CA 1
ATOM 926 C C . GLU A 1 118 ? 21.674 -3.360 -23.879 1.00 93.31 118 GLU A C 1
ATOM 928 O O . GLU A 1 118 ? 21.519 -3.767 -22.732 1.00 93.31 118 GLU A O 1
ATOM 933 N N . SER A 1 119 ? 21.272 -2.138 -24.237 1.00 92.19 119 SER A N 1
ATOM 934 C CA . SER A 1 119 ? 20.737 -1.189 -23.259 1.00 92.19 119 SER A CA 1
ATOM 935 C C . SER A 1 119 ? 19.378 -1.602 -22.673 1.00 92.19 119 SER A C 1
ATOM 937 O O . SER A 1 119 ? 19.063 -1.213 -21.547 1.00 92.19 119 SER A O 1
ATOM 939 N N . ILE A 1 120 ? 18.559 -2.348 -23.422 1.00 92.94 120 ILE A N 1
ATOM 940 C CA . ILE A 1 120 ? 17.293 -2.911 -22.926 1.00 92.94 120 ILE A CA 1
ATOM 941 C C . ILE A 1 120 ? 17.572 -4.078 -21.977 1.00 92.94 120 ILE A C 1
ATOM 943 O O . ILE A 1 120 ? 16.935 -4.168 -20.929 1.00 92.94 120 ILE A O 1
ATOM 947 N N . ASP A 1 121 ? 18.530 -4.939 -22.319 1.00 93.88 121 ASP A N 1
ATOM 948 C CA . ASP A 1 121 ? 18.945 -6.063 -21.480 1.00 93.88 121 ASP A CA 1
ATOM 949 C C . ASP A 1 121 ? 19.486 -5.579 -20.126 1.00 93.88 121 ASP A C 1
ATOM 951 O O . ASP A 1 121 ? 19.069 -6.064 -19.074 1.00 93.88 121 ASP A O 1
ATOM 955 N N . ASP A 1 122 ? 20.322 -4.539 -20.125 1.00 94.12 122 ASP A N 1
ATOM 956 C CA . ASP A 1 122 ? 20.824 -3.926 -18.891 1.00 94.12 122 ASP A CA 1
ATOM 957 C C . ASP A 1 122 ? 19.706 -3.316 -18.037 1.00 94.12 122 ASP A C 1
ATOM 959 O O . ASP A 1 122 ? 19.708 -3.448 -16.810 1.00 94.12 122 ASP A O 1
ATOM 963 N N . TYR A 1 123 ? 18.706 -2.698 -18.672 1.00 94.81 123 TYR A N 1
ATOM 964 C CA . TYR A 1 123 ? 17.525 -2.209 -17.966 1.00 94.81 123 TYR A CA 1
ATOM 965 C C . TYR A 1 123 ? 16.737 -3.359 -17.318 1.00 94.81 123 TYR A C 1
ATOM 967 O O . TYR A 1 123 ? 16.362 -3.260 -16.148 1.00 94.81 123 TYR A O 1
ATOM 975 N N . TYR A 1 124 ? 16.539 -4.476 -18.023 1.00 94.75 124 TYR A N 1
ATOM 976 C CA . TYR A 1 124 ? 15.875 -5.653 -17.458 1.00 94.75 124 TYR A CA 1
ATOM 977 C C . TYR A 1 124 ? 16.662 -6.287 -16.312 1.00 94.75 124 TYR A C 1
ATOM 979 O O . TYR A 1 124 ? 16.052 -6.663 -15.311 1.00 94.75 124 TYR A O 1
ATOM 987 N N . LYS A 1 125 ? 17.996 -6.339 -16.391 1.00 95.62 125 LYS A N 1
ATOM 988 C CA . LYS A 1 125 ? 18.841 -6.792 -15.273 1.00 95.62 125 LYS A CA 1
ATOM 989 C C . LYS A 1 125 ? 18.680 -5.903 -14.044 1.00 95.62 125 LYS A C 1
ATOM 991 O O . LYS A 1 125 ? 18.500 -6.426 -12.949 1.00 95.62 125 LYS A O 1
ATOM 996 N N . ALA A 1 126 ? 18.666 -4.581 -14.221 1.00 95.25 126 ALA A N 1
ATOM 997 C CA . ALA A 1 126 ? 18.463 -3.644 -13.116 1.00 95.25 126 ALA A CA 1
ATOM 998 C C . ALA A 1 126 ? 17.074 -3.797 -12.466 1.00 95.25 126 ALA A C 1
ATOM 1000 O O . ALA A 1 126 ? 16.941 -3.710 -11.243 1.00 95.25 126 ALA A O 1
ATOM 1001 N N . VAL A 1 127 ? 16.034 -4.054 -13.269 1.00 95.75 127 VAL A N 1
ATOM 1002 C CA . VAL A 1 127 ? 14.688 -4.365 -12.759 1.00 95.75 127 VAL A CA 1
ATOM 1003 C C . VAL A 1 127 ? 14.683 -5.700 -12.011 1.00 95.75 127 VAL A C 1
ATOM 1005 O O . VAL A 1 127 ? 14.131 -5.771 -10.917 1.00 95.75 127 VAL A O 1
ATOM 1008 N N . ALA A 1 128 ? 15.327 -6.738 -12.545 1.00 95.69 128 ALA A N 1
ATOM 1009 C CA . ALA A 1 128 ? 15.426 -8.042 -11.892 1.00 95.69 128 ALA A CA 1
ATOM 1010 C C . ALA A 1 128 ? 16.162 -7.964 -10.544 1.00 95.69 128 ALA A C 1
ATOM 1012 O O . ALA A 1 128 ? 15.713 -8.549 -9.559 1.00 95.69 128 ALA A O 1
ATOM 1013 N N . GLU A 1 129 ? 17.247 -7.194 -10.469 1.00 96.00 129 GLU A N 1
ATOM 1014 C CA . GLU A 1 129 ? 17.969 -6.938 -9.221 1.00 96.00 129 GLU A CA 1
ATOM 1015 C C . GLU A 1 129 ? 17.076 -6.227 -8.195 1.00 96.00 129 GLU A C 1
ATOM 1017 O O . GLU A 1 129 ? 16.985 -6.666 -7.053 1.00 96.00 129 GLU A O 1
ATOM 1022 N N . ALA A 1 130 ? 16.316 -5.208 -8.613 1.00 95.62 130 ALA A N 1
ATOM 1023 C CA . ALA A 1 130 ? 15.354 -4.534 -7.740 1.00 95.62 130 ALA A CA 1
ATOM 1024 C C . ALA A 1 130 ? 14.247 -5.461 -7.211 1.00 95.62 130 ALA A C 1
ATOM 1026 O O . ALA A 1 130 ? 13.782 -5.286 -6.086 1.00 95.62 130 ALA A O 1
ATOM 1027 N N . ILE A 1 131 ? 13.817 -6.441 -8.008 1.00 94.56 131 ILE A N 1
ATOM 1028 C CA . ILE A 1 131 ? 12.852 -7.453 -7.566 1.00 94.56 131 ILE A CA 1
ATOM 1029 C C . ILE A 1 131 ? 13.494 -8.368 -6.520 1.00 94.56 131 ILE A C 1
ATOM 1031 O O . ILE A 1 131 ? 12.886 -8.614 -5.481 1.00 94.56 131 ILE A O 1
ATOM 1035 N N . ASN A 1 132 ? 14.724 -8.831 -6.750 1.00 94.00 132 ASN A N 1
ATOM 1036 C CA . ASN A 1 132 ? 15.445 -9.664 -5.787 1.00 94.00 132 ASN A CA 1
ATOM 1037 C C . ASN A 1 132 ? 15.661 -8.931 -4.453 1.00 94.00 132 ASN A C 1
ATOM 1039 O O . ASN A 1 132 ? 15.379 -9.501 -3.397 1.00 94.00 132 ASN A O 1
ATOM 1043 N N . ASP A 1 133 ? 16.075 -7.661 -4.503 1.00 93.94 133 ASP A N 1
ATOM 1044 C CA . ASP A 1 133 ? 16.212 -6.793 -3.328 1.00 93.94 133 ASP A CA 1
ATOM 1045 C C . ASP A 1 133 ? 14.898 -6.728 -2.535 1.00 93.94 133 ASP A C 1
ATOM 1047 O O . ASP A 1 133 ? 14.890 -6.909 -1.315 1.00 93.94 133 ASP A O 1
ATOM 1051 N N . LEU A 1 134 ? 13.772 -6.519 -3.230 1.00 93.69 134 LEU A N 1
ATOM 1052 C CA . LEU A 1 134 ? 12.445 -6.474 -2.618 1.00 93.69 134 LEU A CA 1
ATOM 1053 C C . LEU A 1 134 ? 12.087 -7.808 -1.953 1.00 93.69 134 LEU A C 1
ATOM 1055 O O . LEU A 1 134 ? 11.580 -7.816 -0.829 1.00 93.69 134 LEU A O 1
ATOM 1059 N N . PHE A 1 135 ? 12.351 -8.931 -2.623 1.00 90.75 135 PHE A N 1
ATOM 1060 C CA . PHE A 1 135 ? 12.047 -10.261 -2.095 1.00 90.75 135 PHE A CA 1
ATOM 1061 C C . PHE A 1 135 ? 12.831 -10.557 -0.815 1.00 90.75 135 PHE A C 1
ATOM 1063 O O . PHE A 1 135 ? 12.246 -11.040 0.155 1.00 90.75 135 PHE A O 1
ATOM 1070 N N . ILE A 1 136 ? 14.121 -10.209 -0.790 1.00 91.38 136 ILE A N 1
ATOM 1071 C CA . ILE A 1 136 ? 14.983 -10.359 0.390 1.00 91.38 136 ILE A CA 1
ATOM 1072 C C . ILE A 1 136 ? 14.494 -9.447 1.518 1.00 91.38 136 ILE A C 1
ATOM 1074 O O . ILE A 1 136 ? 14.286 -9.906 2.639 1.00 91.38 136 ILE A O 1
ATOM 1078 N N . LYS A 1 137 ? 14.262 -8.164 1.223 1.00 90.19 137 LYS A N 1
ATOM 1079 C CA . LYS A 1 137 ? 13.870 -7.152 2.214 1.00 90.19 137 LYS A CA 1
ATOM 1080 C C . LYS A 1 137 ? 12.539 -7.461 2.898 1.00 90.19 137 LYS A C 1
ATOM 1082 O O . LYS A 1 137 ? 12.373 -7.156 4.076 1.00 90.19 137 LYS A O 1
ATOM 1087 N N . HIS A 1 138 ? 11.587 -8.025 2.162 1.00 87.44 138 HIS A N 1
ATOM 1088 C CA . HIS A 1 138 ? 10.247 -8.327 2.666 1.00 87.44 138 HIS A CA 1
ATOM 1089 C C . HIS A 1 138 ? 10.040 -9.804 3.029 1.00 87.44 138 HIS A C 1
ATOM 1091 O O . HIS A 1 138 ? 8.907 -10.189 3.322 1.00 87.44 138 HIS A O 1
ATOM 1097 N N . GLU A 1 139 ? 11.115 -10.602 3.037 1.00 85.69 139 GLU A N 1
ATOM 1098 C CA . GLU A 1 139 ? 11.117 -12.026 3.400 1.00 85.69 139 GLU A CA 1
ATOM 1099 C C . GLU A 1 139 ? 10.071 -12.845 2.625 1.00 85.69 139 GLU A C 1
ATOM 1101 O O . GLU A 1 139 ? 9.387 -13.719 3.169 1.00 85.69 139 GLU A O 1
ATOM 1106 N N . PHE A 1 140 ? 9.926 -12.558 1.329 1.00 83.56 140 PHE A N 1
ATOM 1107 C CA . PHE A 1 140 ? 9.034 -13.324 0.469 1.00 83.56 140 PHE A CA 1
ATOM 1108 C C . PHE A 1 140 ? 9.527 -14.768 0.367 1.00 83.56 140 PHE A C 1
ATOM 1110 O O . PHE A 1 140 ? 10.630 -15.041 -0.107 1.00 83.56 140 PHE A O 1
ATOM 1117 N N . LYS A 1 141 ? 8.684 -15.716 0.782 1.00 72.81 141 LYS A N 1
ATOM 1118 C CA . LYS A 1 141 ? 8.944 -17.141 0.575 1.00 72.81 141 LYS A CA 1
ATOM 1119 C C . LYS A 1 141 ? 8.545 -17.511 -0.848 1.00 72.81 141 LYS A C 1
ATOM 1121 O O . LYS A 1 141 ? 7.368 -17.440 -1.197 1.00 72.81 141 LYS A O 1
ATOM 1126 N N . LEU A 1 142 ? 9.523 -17.912 -1.656 1.00 66.31 142 LEU A N 1
ATOM 1127 C CA . LEU A 1 142 ? 9.262 -18.588 -2.924 1.00 66.31 142 LEU A CA 1
ATOM 1128 C C . LEU A 1 142 ? 8.577 -19.924 -2.600 1.00 66.31 142 LEU A C 1
ATOM 1130 O O . LEU A 1 142 ? 9.091 -20.694 -1.787 1.00 66.31 142 LEU A O 1
ATOM 1134 N N . LYS A 1 143 ? 7.382 -20.131 -3.156 1.00 58.62 143 LYS A N 1
ATOM 1135 C CA . LYS A 1 143 ? 6.679 -21.417 -3.086 1.00 58.62 143 LYS A CA 1
ATOM 1136 C C . LYS A 1 143 ? 7.310 -22.420 -4.039 1.00 58.62 143 LYS A C 1
ATOM 1138 O O . LYS A 1 143 ? 7.734 -21.984 -5.132 1.00 58.62 143 LYS A O 1
#

Mean predicted aligned error: 9.55 Å

Solvent-accessible surface area (backbone atoms only — not comparable to full-atom values): 9103 Å² total; per-residue (Å²): 130,68,71,65,69,76,50,90,62,80,51,94,27,30,78,47,78,49,75,49,70,74,46,92,45,90,91,50,83,40,75,48,76,49,74,47,70,46,96,56,67,65,90,74,92,83,86,86,88,67,102,62,83,88,52,64,78,60,52,62,68,69,50,87,57,69,72,41,85,46,76,49,74,63,84,54,38,34,42,36,29,38,33,48,69,92,47,75,45,80,75,48,78,48,72,44,86,38,62,74,94,73,93,54,79,69,91,58,30,69,57,56,53,49,57,30,52,53,38,44,52,53,42,51,50,55,50,51,50,55,50,52,53,49,36,63,76,68,66,60,76,84,128

Secondary structure (DSSP, 8-state):
--GGGG-SS--TT--EEEEEE--S-TTS--EEEEEE--SS---S------SS---HHHHHHHS-PPEEEEEEE-SSEEEEEEEETTEEEEEEEEE--PPPP----STTHHHHHHHHHHHHHHHHHHHHHHHHHHHHHTT----

pLDDT: mean 87.57, std 7.59, range [52.09, 96.88]

Organism: NCBI:txid410659

Nearest PDB structures (foldseek):
  6xa1-assembly1_j  TM=7.836E-01  e=2.675E-08  Homo sapiens
  6ip8-assembly1_zw  TM=7.818E-01  e=4.107E-08  Homo sapiens
  6p5n-assembly1_Aq  TM=7.810E-01  e=3.863E-08  Homo sapiens
  5dmq-as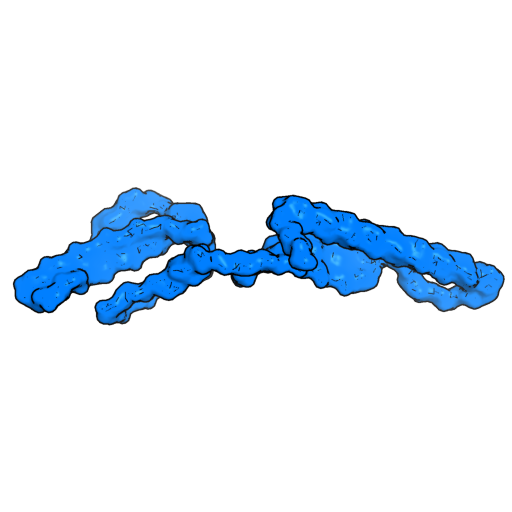sembly1_B  TM=5.056E-01  e=3.136E-09  Mus musculus
  1dt9-assembly1_A  TM=5.055E-01  e=2.226E-08  Homo sapiens

Foldseek 3Di:
DVVCVVPPDADPQGKDKDWDFPDPDPVDTDIDIDMDRAPHRDPDDDDDDDPDDDCVVRVVSVPQFDKDWDWDDDQFKIWTFIDGPPDTGTDDIGTQPADDDDPDDDDCNVVNVVSNVVSSVVSVVVVVVVNVVVCVVVVPDDD

Radius of gyration: 26.91 Å; Cα contacts (8 Å, |Δi|>4): 147; chains: 1; bounding box: 60×37×80 Å

InterPro domains:
  IPR004403 Peptide chain release factor eRF1/aRF1 [PTHR10113] (2-138)
  IPR005140 eRF1/Pelota-like, N-terminal domain [PF03463] (1-62)
  IPR005141 eRF1 domain 2 [PF03464] (67-140)
  IPR024049 eRF1, domain 1 [G3DSA:3.30.960.10] (1-58)
  IPR024049 eRF1, domain 1 [SSF55481] (1-63)
  IPR042226 eRF1, domain 2 superfamily [G3DSA:3.30.420.60] (59-143)